Protein AF-A6W8S3-F1 (afdb_monomer)

Foldseek 3Di:
DKKAFCAD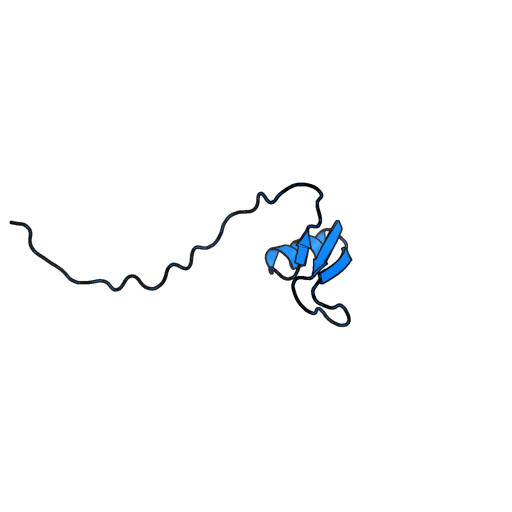DPPDGHRDIDDDDPVVVVVCVVVVGIGDPDPDDDDDDDDPPPPDDDDPDDDDDDD

Solvent-accessible surface area (backbone atoms only — not comparable to full-atom values): 4208 Å² total; per-residue (Å²): 86,50,31,29,24,69,41,70,56,88,92,43,48,53,67,42,71,46,82,41,55,70,70,59,44,51,56,30,46,77,69,64,42,29,43,79,67,62,101,64,83,88,86,80,80,79,77,81,78,82,71,71,83,80,74,81,75,77,83,88,82,90,132

Sequence (63 aa):
MKLKYLRKLGQNKAGDTVDVDDASARYLLDRGLAQAIDDEPADDEPKPTRRRRAAAEGDDQSE

Secondary structure (DSSP, 8-state):
-EEEESS-BTTBPTT-EEE--HHHHHHHHHTTSEEE--SS-----------------------

Nearest PDB structures (foldseek):
  3anw-assembly1_B  TM=9.421E-01  e=8.491E-02  Thermococcus kodakarensis
  8fkw-assembly1_SS  TM=2.365E-01  e=9.645E+00  Homo sapiens

pLDDT: mean 74.33, std 19.64, range [40.06, 93.19]

Structure (mmCIF, N/CA/C/O backbone):
data_AF-A6W8S3-F1
#
_entry.id   AF-A6W8S3-F1
#
loop_
_atom_site.group_PDB
_atom_site.id
_atom_site.type_symbol
_atom_site.label_atom_id
_atom_site.label_alt_id
_atom_site.label_comp_id
_atom_site.label_asym_id
_atom_site.label_entity_id
_atom_site.label_seq_id
_atom_site.pdbx_PDB_ins_code
_atom_site.Cartn_x
_atom_site.Cartn_y
_atom_site.Cartn_z
_atom_site.occupancy
_atom_site.B_iso_or_equiv
_atom_site.auth_seq_id
_atom_site.auth_comp_id
_atom_site.auth_asym_id
_atom_site.auth_atom_id
_atom_site.pdbx_PDB_model_num
ATOM 1 N N . MET A 1 1 ? 4.003 -5.864 -6.545 1.00 84.69 1 MET A N 1
ATOM 2 C CA . MET A 1 1 ? 4.598 -4.716 -5.831 1.00 84.69 1 MET A CA 1
ATOM 3 C C . MET A 1 1 ? 4.776 -5.029 -4.361 1.00 84.69 1 MET A C 1
ATOM 5 O O . MET A 1 1 ? 3.914 -5.672 -3.771 1.00 84.69 1 MET A O 1
ATOM 9 N N . LYS A 1 2 ? 5.862 -4.537 -3.763 1.00 90.19 2 LYS A N 1
ATOM 10 C CA . LYS A 1 2 ? 6.142 -4.718 -2.341 1.00 90.19 2 LYS A CA 1
ATOM 11 C C . LYS A 1 2 ? 5.712 -3.478 -1.564 1.00 90.19 2 LYS A C 1
ATOM 13 O O . LYS A 1 2 ? 6.204 -2.382 -1.820 1.00 90.19 2 LYS A O 1
ATOM 18 N N . LEU A 1 3 ? 4.773 -3.646 -0.637 1.00 91.06 3 LEU A N 1
ATOM 19 C CA . LEU A 1 3 ? 4.207 -2.551 0.151 1.00 91.06 3 LEU A CA 1
ATOM 20 C C . LEU A 1 3 ? 4.422 -2.769 1.646 1.00 91.06 3 LEU A C 1
ATOM 22 O O . LEU A 1 3 ? 4.357 -3.896 2.136 1.00 91.06 3 LEU A O 1
ATOM 26 N N . LYS A 1 4 ? 4.601 -1.669 2.380 1.00 92.44 4 LYS A N 1
ATOM 27 C CA . LYS A 1 4 ? 4.634 -1.636 3.843 1.00 92.44 4 LYS A CA 1
ATOM 28 C C . LYS A 1 4 ? 3.297 -1.154 4.368 1.00 92.44 4 LYS A C 1
ATOM 30 O O . LYS A 1 4 ? 2.875 -0.044 4.049 1.00 92.44 4 LYS A O 1
ATOM 35 N N . TYR A 1 5 ? 2.636 -1.933 5.211 1.00 92.69 5 TYR A N 1
ATOM 36 C CA . TYR A 1 5 ? 1.393 -1.488 5.827 1.00 92.69 5 TYR A CA 1
ATOM 37 C C . TYR A 1 5 ? 1.637 -0.357 6.825 1.00 92.69 5 TYR A C 1
ATOM 39 O O . TYR A 1 5 ? 2.513 -0.441 7.680 1.00 92.69 5 TYR A O 1
ATOM 47 N N . LEU A 1 6 ? 0.835 0.703 6.754 1.00 90.75 6 LEU A N 1
ATOM 48 C CA . LEU A 1 6 ? 0.915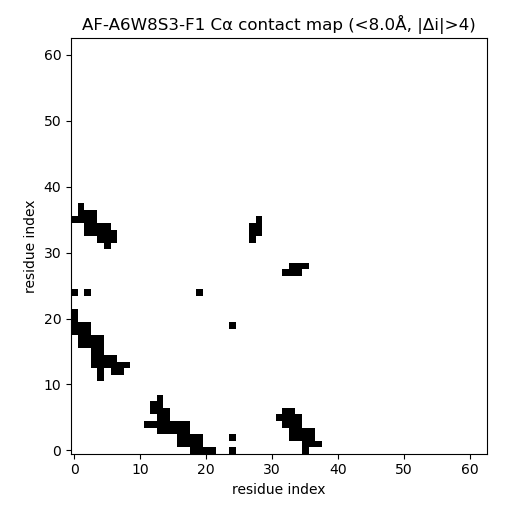 1.842 7.675 1.00 90.75 6 LEU A CA 1
ATOM 49 C C . LEU A 1 6 ? 0.064 1.626 8.935 1.00 90.75 6 LEU A C 1
ATOM 51 O O . LEU A 1 6 ? 0.242 2.303 9.944 1.00 90.75 6 LEU A O 1
ATOM 55 N N . ARG A 1 7 ? -0.853 0.652 8.900 1.00 88.69 7 ARG A N 1
ATOM 56 C CA . ARG A 1 7 ? -1.700 0.248 10.028 1.00 88.69 7 ARG A CA 1
ATOM 57 C C . ARG A 1 7 ? -1.934 -1.261 10.029 1.00 88.69 7 ARG A C 1
ATOM 59 O O . ARG A 1 7 ? -1.649 -1.934 9.047 1.00 88.69 7 ARG A O 1
ATOM 66 N N . LYS A 1 8 ? -2.506 -1.795 11.112 1.00 91.69 8 LYS A N 1
ATOM 67 C CA . LYS A 1 8 ? -2.902 -3.209 11.176 1.00 91.69 8 LYS A CA 1
ATOM 68 C C . LYS A 1 8 ? -3.976 -3.512 10.120 1.00 91.69 8 LYS A C 1
ATOM 70 O O . LYS A 1 8 ? -5.039 -2.888 10.137 1.00 91.69 8 LYS A O 1
ATOM 75 N N . LEU A 1 9 ? -3.712 -4.476 9.240 1.00 87.12 9 LEU A N 1
ATOM 76 C CA . LEU A 1 9 ? -4.640 -4.953 8.212 1.00 87.12 9 LEU A CA 1
ATOM 77 C C . LEU A 1 9 ? -4.808 -6.469 8.343 1.00 87.12 9 LEU A C 1
ATOM 79 O O . LEU A 1 9 ? -3.946 -7.260 7.957 1.00 87.12 9 LEU A O 1
ATOM 83 N N . GLY A 1 10 ? -5.939 -6.869 8.927 1.00 87.88 10 GLY A N 1
ATOM 84 C CA . GLY A 1 10 ? -6.227 -8.266 9.235 1.00 87.88 10 GLY A CA 1
ATOM 85 C C . GLY A 1 10 ? -5.233 -8.835 10.249 1.00 87.88 10 GLY A C 1
ATOM 86 O O . GLY A 1 10 ? -5.123 -8.338 11.375 1.00 87.88 10 GLY A O 1
ATOM 87 N N . GLN A 1 11 ? -4.523 -9.887 9.843 1.00 89.00 11 GLN A N 1
ATOM 88 C CA . GLN A 1 11 ? -3.494 -10.539 10.657 1.00 89.00 11 GLN A CA 1
ATOM 89 C C . GLN A 1 11 ? -2.147 -9.799 10.622 1.00 89.00 11 GLN A C 1
ATOM 91 O O . GLN A 1 11 ? -1.353 -9.955 11.547 1.00 89.00 11 GLN A O 1
ATOM 96 N N . ASN A 1 12 ? -1.921 -8.952 9.613 1.00 88.94 12 ASN A N 1
ATOM 97 C CA . ASN A 1 12 ? -0.673 -8.215 9.435 1.00 88.94 12 ASN A CA 1
ATOM 98 C C . ASN A 1 12 ? -0.665 -6.946 10.291 1.00 88.94 12 ASN A C 1
ATOM 100 O O . ASN A 1 12 ? -1.668 -6.228 10.393 1.00 88.94 12 ASN A O 1
ATOM 104 N N . LYS A 1 13 ? 0.472 -6.665 10.916 1.00 90.75 13 LYS A N 1
ATOM 105 C CA . LYS A 1 13 ? 0.710 -5.491 11.753 1.00 90.75 13 LYS A CA 1
ATOM 106 C C . LYS A 1 13 ? 1.146 -4.295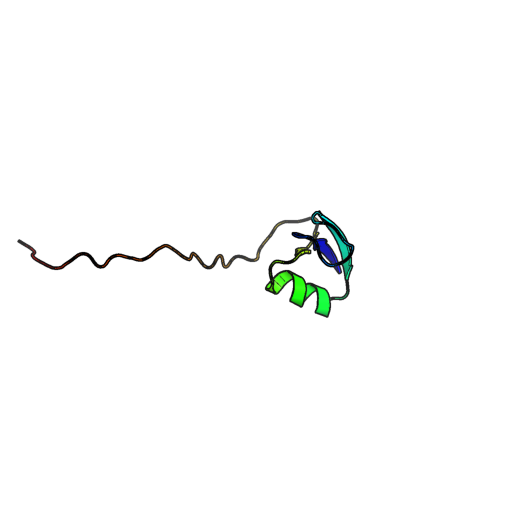 10.907 1.00 90.75 13 LYS A C 1
ATOM 108 O O . LYS A 1 13 ? 1.545 -4.415 9.753 1.00 90.75 13 LYS A O 1
ATOM 113 N N . ALA A 1 14 ? 1.061 -3.113 11.511 1.00 90.12 14 ALA A N 1
ATOM 114 C CA . ALA A 1 14 ? 1.678 -1.926 10.936 1.00 90.12 14 ALA A CA 1
ATOM 115 C C . ALA A 1 14 ? 3.195 -2.141 10.839 1.00 90.12 14 ALA A C 1
ATOM 117 O O . ALA A 1 14 ? 3.817 -2.616 11.787 1.00 90.12 14 ALA A O 1
ATOM 118 N N . GLY A 1 15 ? 3.774 -1.780 9.703 1.00 88.38 15 GLY A N 1
ATOM 119 C CA . GLY A 1 15 ? 5.176 -1.982 9.377 1.00 88.38 15 GLY A CA 1
ATOM 120 C C . GLY A 1 15 ? 5.479 -3.305 8.682 1.00 88.38 15 GLY A C 1
ATOM 121 O O . GLY A 1 15 ? 6.573 -3.428 8.129 1.00 88.38 15 GLY A O 1
ATOM 122 N N . ASP A 1 16 ? 4.529 -4.244 8.653 1.00 93.19 16 ASP A N 1
ATOM 123 C CA . ASP A 1 16 ?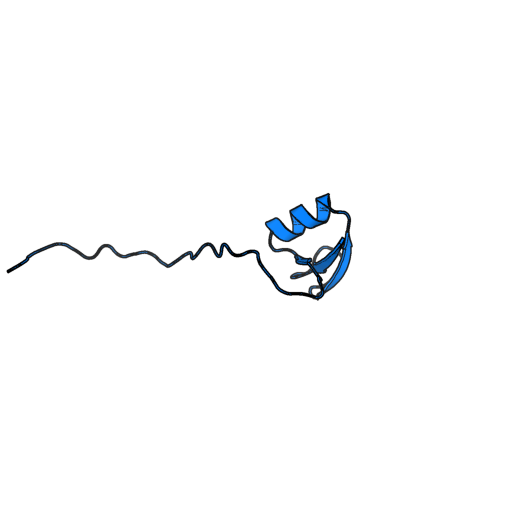 4.695 -5.486 7.907 1.00 93.19 16 ASP A CA 1
ATOM 124 C C . ASP A 1 16 ? 4.781 -5.182 6.419 1.00 93.19 16 ASP A C 1
ATOM 126 O O . ASP A 1 16 ? 4.070 -4.328 5.881 1.00 93.19 16 ASP A O 1
ATOM 130 N N . THR A 1 17 ? 5.688 -5.897 5.769 1.00 92.44 17 THR A N 1
ATOM 131 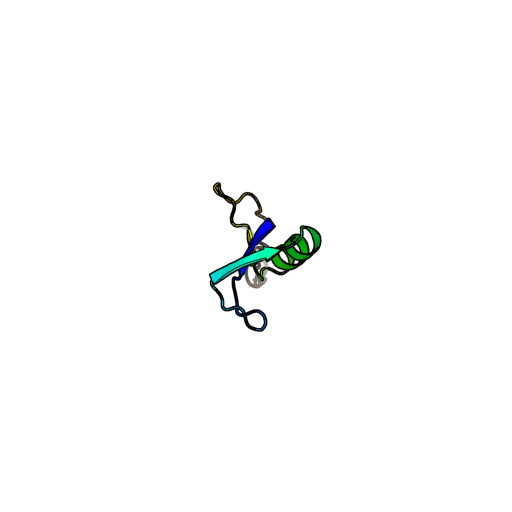C CA . THR A 1 17 ? 5.935 -5.772 4.345 1.00 92.44 17 THR A CA 1
ATOM 132 C C . THR A 1 17 ? 5.385 -6.989 3.634 1.00 92.44 17 THR A C 1
ATOM 134 O O . THR A 1 17 ? 5.696 -8.116 4.016 1.00 92.44 17 THR A O 1
ATOM 137 N N . VAL A 1 18 ? 4.590 -6.760 2.597 1.00 90.00 18 VAL A N 1
ATOM 138 C CA . VAL A 1 18 ? 3.950 -7.820 1.823 1.00 90.00 18 VAL A CA 1
ATOM 139 C C . VAL A 1 18 ? 4.092 -7.565 0.331 1.00 90.00 18 VAL A C 1
ATOM 141 O O . VAL A 1 18 ? 4.117 -6.418 -0.120 1.00 90.00 18 VAL A O 1
ATOM 144 N N . ASP A 1 19 ? 4.143 -8.647 -0.433 1.00 92.62 19 ASP A N 1
ATOM 145 C CA . ASP A 1 19 ? 4.022 -8.607 -1.883 1.00 92.62 19 ASP A CA 1
ATOM 146 C C . ASP A 1 19 ? 2.543 -8.712 -2.268 1.00 92.62 19 ASP A C 1
ATOM 148 O O . ASP A 1 19 ? 1.854 -9.668 -1.912 1.00 92.62 19 ASP A O 1
ATOM 152 N N . VAL A 1 20 ? 2.049 -7.695 -2.970 1.00 89.69 20 VAL A N 1
ATOM 153 C CA . VAL A 1 20 ? 0.669 -7.590 -3.460 1.00 89.69 20 VAL A CA 1
ATOM 154 C C . VAL A 1 20 ? 0.659 -7.344 -4.967 1.00 89.69 20 VAL A C 1
ATOM 156 O O . VAL A 1 20 ? 1.640 -6.861 -5.539 1.00 89.69 20 VAL A O 1
ATOM 159 N N . ASP A 1 21 ? -0.446 -7.671 -5.629 1.00 93.06 21 ASP A N 1
ATOM 160 C CA . ASP A 1 21 ? -0.659 -7.336 -7.037 1.00 93.06 21 ASP A CA 1
ATOM 161 C C . ASP A 1 21 ? -0.864 -5.822 -7.245 1.00 93.06 21 ASP A C 1
ATOM 163 O O . ASP A 1 21 ? -1.155 -5.081 -6.303 1.00 93.06 21 ASP A O 1
ATOM 167 N N . ASP A 1 22 ? -0.732 -5.352 -8.487 1.00 89.06 22 ASP A N 1
ATOM 168 C CA . ASP A 1 22 ? -0.796 -3.920 -8.813 1.00 89.06 22 ASP A CA 1
ATOM 169 C C . ASP A 1 22 ? -2.179 -3.294 -8.566 1.00 89.06 22 ASP A C 1
ATOM 171 O O . ASP A 1 22 ? -2.276 -2.106 -8.248 1.00 89.06 22 ASP A O 1
ATOM 175 N N . ALA A 1 23 ? -3.265 -4.065 -8.692 1.00 92.94 23 ALA A N 1
ATOM 176 C CA . ALA A 1 23 ? -4.612 -3.558 -8.436 1.00 92.94 23 ALA A CA 1
ATOM 177 C C . ALA A 1 23 ? -4.829 -3.343 -6.931 1.00 92.94 23 ALA A C 1
ATOM 179 O O . ALA A 1 23 ? -5.279 -2.272 -6.511 1.00 92.94 23 ALA A O 1
ATOM 180 N N . SER A 1 24 ? -4.428 -4.322 -6.118 1.00 90.75 24 SER A N 1
ATOM 181 C CA . SER A 1 24 ? -4.407 -4.214 -4.660 1.00 90.75 24 SER A CA 1
ATOM 182 C C . SER A 1 24 ? -3.475 -3.099 -4.193 1.00 90.75 24 SER A C 1
ATOM 184 O O . SER A 1 24 ? -3.825 -2.353 -3.277 1.00 90.75 24 SER A O 1
ATOM 186 N N . ALA A 1 25 ? -2.317 -2.936 -4.840 1.00 90.69 25 ALA A N 1
ATOM 187 C CA . ALA A 1 25 ? -1.369 -1.892 -4.490 1.00 90.69 25 ALA A CA 1
ATOM 188 C C . ALA A 1 25 ? -1.971 -0.495 -4.660 1.00 90.69 25 ALA A C 1
ATOM 190 O O . ALA A 1 25 ? -1.947 0.298 -3.720 1.00 90.69 25 ALA A O 1
ATOM 191 N N . ARG A 1 26 ? -2.606 -0.222 -5.807 1.00 91.88 26 ARG A N 1
ATOM 192 C CA . ARG A 1 26 ? -3.299 1.053 -6.059 1.00 91.88 26 ARG A CA 1
ATOM 193 C C . ARG A 1 26 ? -4.367 1.347 -5.015 1.00 91.88 26 ARG A C 1
ATOM 195 O O . ARG A 1 26 ? -4.408 2.450 -4.484 1.00 91.88 26 ARG A O 1
ATOM 202 N N . TYR A 1 27 ? -5.193 0.358 -4.679 1.00 92.19 27 TYR A N 1
ATOM 203 C CA . TYR A 1 27 ? -6.236 0.525 -3.667 1.00 92.19 27 TYR A CA 1
ATOM 204 C C . TYR A 1 27 ? -5.661 0.859 -2.281 1.00 92.19 27 TYR A C 1
ATOM 206 O O . TYR A 1 27 ? -6.189 1.715 -1.568 1.00 92.19 27 TYR A O 1
ATOM 214 N N . LEU A 1 28 ? -4.578 0.186 -1.885 1.00 91.19 28 LEU A N 1
ATOM 215 C CA . LEU A 1 28 ? -3.937 0.396 -0.587 1.00 91.19 28 LEU A CA 1
ATOM 216 C C . LEU A 1 28 ? -3.212 1.745 -0.499 1.00 91.19 28 LEU A C 1
ATOM 218 O O . LEU A 1 28 ? -3.240 2.362 0.568 1.00 91.19 28 LEU A O 1
ATOM 222 N N . LEU A 1 29 ? -2.597 2.199 -1.594 1.00 90.00 29 LEU A N 1
ATOM 223 C CA . LEU A 1 29 ? -1.922 3.495 -1.689 1.00 90.00 29 LEU A CA 1
ATOM 224 C C . LEU A 1 29 ? -2.927 4.655 -1.684 1.00 90.00 29 LEU A C 1
ATOM 226 O O . LEU A 1 29 ? -2.811 5.545 -0.846 1.00 90.00 29 LEU A O 1
ATOM 230 N N . ASP A 1 30 ? -3.966 4.597 -2.523 1.00 91.38 30 ASP A N 1
ATOM 231 C CA . ASP A 1 30 ? -5.016 5.630 -2.619 1.00 91.38 30 ASP A CA 1
ATOM 232 C C . ASP A 1 30 ? -5.732 5.859 -1.277 1.00 91.38 30 ASP A C 1
ATOM 234 O O . ASP A 1 30 ? -6.050 6.976 -0.871 1.00 91.38 30 ASP A O 1
ATOM 238 N N . ARG A 1 31 ? -5.926 4.780 -0.513 1.00 90.81 31 ARG A N 1
ATOM 239 C CA . ARG A 1 31 ? -6.547 4.829 0.816 1.00 90.81 31 ARG A CA 1
ATOM 240 C C . ARG A 1 31 ? -5.578 5.184 1.949 1.00 90.81 31 ARG A C 1
ATOM 242 O O . ARG A 1 31 ? -6.024 5.253 3.098 1.00 90.81 31 ARG A O 1
ATOM 249 N N . GLY A 1 32 ? -4.282 5.353 1.675 1.00 89.00 32 GLY A N 1
ATOM 250 C CA . GLY A 1 32 ? -3.250 5.613 2.687 1.00 89.00 32 GLY A CA 1
ATOM 251 C C . GLY A 1 32 ? -3.085 4.473 3.701 1.00 89.00 32 GLY A C 1
ATOM 252 O O . GLY A 1 32 ? -2.799 4.706 4.876 1.00 89.00 32 GLY A O 1
ATOM 253 N N . LEU A 1 33 ? -3.342 3.232 3.282 1.00 89.88 33 LEU A N 1
ATOM 254 C CA . LEU A 1 33 ? -3.271 2.034 4.127 1.00 89.88 33 LEU A CA 1
ATOM 255 C C . LEU A 1 33 ? -1.887 1.392 4.116 1.00 89.88 33 LEU A C 1
ATOM 257 O O . LEU A 1 33 ? -1.503 0.730 5.084 1.00 89.88 33 LEU A O 1
ATOM 261 N N . ALA A 1 34 ? -1.160 1.579 3.023 1.00 91.38 34 ALA A N 1
ATOM 262 C CA . ALA A 1 34 ? 0.180 1.073 2.814 1.00 91.38 34 ALA A CA 1
ATOM 263 C C . ALA A 1 34 ? 1.032 2.133 2.111 1.00 91.38 34 ALA A C 1
ATOM 265 O O . ALA A 1 34 ? 0.504 3.107 1.581 1.00 91.38 34 ALA A O 1
ATOM 266 N N . GLN A 1 35 ? 2.340 1.925 2.105 1.00 91.44 35 GLN A N 1
ATOM 267 C CA . GLN A 1 35 ? 3.303 2.737 1.378 1.00 91.44 35 GLN A CA 1
ATOM 268 C C . GLN A 1 35 ? 4.132 1.832 0.471 1.00 91.44 35 GLN A C 1
ATOM 270 O O . GLN A 1 35 ? 4.512 0.731 0.880 1.00 91.44 35 GLN A O 1
ATOM 275 N N . ALA A 1 36 ? 4.387 2.289 -0.754 1.00 90.06 36 ALA A N 1
ATOM 276 C CA . ALA A 1 36 ? 5.292 1.610 -1.666 1.00 90.06 36 ALA A CA 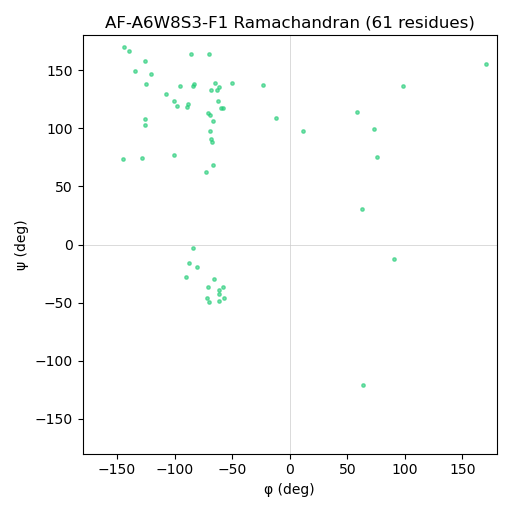1
ATOM 277 C C . ALA A 1 36 ? 6.696 1.595 -1.074 1.00 90.06 36 ALA A C 1
ATOM 279 O O . ALA A 1 36 ? 7.165 2.601 -0.544 1.00 90.06 36 ALA A O 1
ATOM 280 N N . ILE A 1 37 ? 7.322 0.423 -1.107 1.00 84.88 37 ILE A N 1
ATOM 281 C CA . ILE A 1 37 ? 8.712 0.260 -0.704 1.00 84.88 37 ILE A CA 1
ATOM 282 C C . ILE A 1 37 ? 9.518 0.213 -1.995 1.00 84.88 37 ILE A C 1
ATOM 284 O O . ILE A 1 37 ? 9.875 -0.863 -2.466 1.00 84.88 37 ILE A O 1
ATOM 288 N N . ASP A 1 38 ? 9.713 1.382 -2.590 1.00 72.25 38 ASP A N 1
ATOM 289 C CA . ASP A 1 38 ? 10.705 1.587 -3.640 1.00 72.25 38 ASP A CA 1
ATOM 290 C C . ASP A 1 38 ? 11.981 2.139 -2.993 1.00 72.25 38 ASP A C 1
ATOM 292 O O . ASP A 1 38 ? 11.923 3.014 -2.124 1.00 72.25 38 ASP A O 1
ATOM 296 N N . ASP A 1 39 ? 13.135 1.614 -3.402 1.00 56.69 39 ASP A N 1
ATOM 297 C CA . ASP A 1 39 ? 14.452 2.195 -3.120 1.00 56.69 39 ASP A CA 1
ATOM 298 C C . ASP A 1 39 ? 14.645 3.461 -3.990 1.00 56.69 39 ASP A C 1
ATOM 300 O O . ASP A 1 39 ? 15.484 3.455 -4.875 1.00 56.69 39 ASP A O 1
ATOM 304 N N . GLU A 1 40 ? 13.821 4.507 -3.816 1.00 51.53 40 GLU A N 1
ATOM 305 C CA . GLU A 1 40 ? 14.086 5.939 -4.119 1.00 51.53 40 GLU A CA 1
ATOM 306 C C . GLU A 1 40 ? 12.802 6.797 -4.000 1.00 51.53 40 GLU A C 1
ATOM 308 O O . GLU A 1 40 ? 11.690 6.264 -4.014 1.00 51.53 40 GLU A O 1
ATOM 313 N N . PRO A 1 41 ? 12.918 8.118 -3.738 1.00 48.81 41 PRO A N 1
ATOM 314 C CA . PRO A 1 41 ? 11.958 8.830 -2.908 1.00 48.81 41 PRO A CA 1
ATOM 315 C C . PRO A 1 41 ? 10.712 9.307 -3.659 1.00 48.81 41 PRO A C 1
ATOM 317 O O . PRO A 1 41 ? 10.786 9.902 -4.725 1.00 48.81 41 PRO A O 1
ATOM 320 N N . ALA A 1 42 ? 9.578 9.101 -2.989 1.00 59.12 42 ALA A N 1
ATOM 321 C CA . ALA A 1 42 ? 8.399 9.963 -2.917 1.00 59.12 42 ALA A CA 1
ATOM 322 C C . ALA A 1 42 ? 8.325 11.145 -3.906 1.00 59.12 42 ALA A C 1
ATOM 324 O O . ALA A 1 42 ? 8.769 12.247 -3.587 1.00 59.12 42 ALA A O 1
ATOM 325 N N . ASP A 1 43 ? 7.606 10.944 -5.008 1.00 45.16 43 ASP A N 1
ATOM 326 C CA . ASP A 1 43 ? 6.985 12.034 -5.762 1.00 45.16 43 ASP A CA 1
ATOM 327 C C . ASP A 1 43 ? 5.501 11.705 -5.981 1.00 45.16 43 ASP A C 1
ATOM 329 O O . ASP A 1 43 ? 5.068 11.255 -7.034 1.00 45.16 43 ASP A O 1
ATOM 333 N N . ASP A 1 44 ? 4.728 11.838 -4.904 1.00 45.31 44 ASP A N 1
ATOM 334 C CA . ASP A 1 44 ? 3.270 11.935 -4.979 1.00 45.31 44 ASP A CA 1
ATOM 335 C C . ASP A 1 44 ? 2.813 12.902 -3.877 1.00 45.31 44 ASP A C 1
ATOM 337 O O . ASP A 1 44 ? 2.332 12.535 -2.800 1.00 45.31 44 ASP A O 1
ATOM 341 N N . GLU A 1 45 ? 3.063 14.192 -4.114 1.00 57.41 45 GLU A N 1
ATOM 342 C CA . GLU A 1 45 ? 2.281 15.255 -3.494 1.00 57.41 45 GLU A CA 1
ATOM 343 C C . GLU A 1 45 ? 1.094 15.532 -4.431 1.00 57.41 45 GLU A C 1
ATOM 345 O O . GLU A 1 45 ? 1.260 15.969 -5.567 1.00 57.41 45 GLU A O 1
ATOM 350 N N . PRO A 1 46 ? -0.133 15.326 -3.940 1.00 49.53 46 PRO A N 1
ATOM 351 C CA . PRO A 1 46 ? -0.787 16.513 -3.432 1.00 49.53 46 PRO A CA 1
ATOM 352 C C . PRO A 1 46 ? -1.227 16.261 -1.998 1.00 49.53 46 PRO A C 1
ATOM 354 O O . PRO A 1 46 ? -2.207 15.569 -1.735 1.00 49.53 46 PRO A O 1
ATOM 357 N N . LYS A 1 47 ? -0.547 16.886 -1.032 1.00 55.84 47 LYS A N 1
ATOM 358 C CA . LYS A 1 47 ? -1.144 17.101 0.287 1.00 55.84 47 LYS A CA 1
ATOM 359 C C . LYS A 1 47 ? -2.432 17.900 0.062 1.00 55.84 47 LYS A C 1
ATOM 361 O O . LYS A 1 47 ? -2.335 19.059 -0.351 1.00 55.84 47 LYS A O 1
ATOM 366 N N . PRO A 1 48 ? -3.635 17.389 0.388 1.00 48.41 48 PRO A N 1
ATOM 367 C CA . PRO A 1 48 ? -4.763 18.278 0.567 1.00 48.41 48 PRO A CA 1
ATOM 368 C C . PRO A 1 48 ? -4.461 19.047 1.850 1.00 48.41 48 PRO A C 1
ATOM 370 O O . PRO A 1 48 ? -4.643 18.544 2.962 1.00 48.41 48 PRO A O 1
ATOM 373 N N . THR A 1 49 ? -3.931 20.263 1.720 1.00 58.59 49 THR A N 1
ATOM 374 C CA . THR A 1 49 ? -3.808 21.158 2.866 1.00 58.59 49 THR A CA 1
ATOM 375 C C . THR A 1 49 ? -5.221 21.549 3.286 1.00 58.59 49 THR A C 1
ATOM 377 O O . THR A 1 49 ? -5.793 22.550 2.871 1.00 58.59 49 THR A O 1
ATOM 380 N N . ARG A 1 50 ? -5.815 20.729 4.155 1.00 55.44 50 ARG A N 1
ATOM 381 C CA . ARG A 1 50 ? -6.962 21.091 4.982 1.00 55.44 50 ARG A CA 1
ATOM 382 C C . ARG A 1 50 ? -6.491 22.165 5.968 1.00 55.44 50 ARG A C 1
ATOM 384 O O . ARG A 1 50 ? -6.355 21.912 7.164 1.00 55.44 50 ARG A O 1
ATOM 391 N N . ARG A 1 51 ? -6.181 23.370 5.472 1.00 54.22 51 ARG A N 1
ATOM 392 C CA . ARG A 1 51 ? -5.977 24.551 6.311 1.00 54.22 51 ARG A CA 1
ATOM 393 C C . ARG A 1 51 ? -7.345 24.959 6.849 1.00 54.22 51 ARG A C 1
ATOM 395 O O . ARG A 1 51 ? -8.269 25.282 6.115 1.00 54.22 51 ARG A O 1
ATOM 402 N N . ARG A 1 52 ? -7.439 24.805 8.168 1.00 58.41 52 ARG A N 1
ATOM 403 C CA . ARG A 1 52 ? -8.448 25.284 9.119 1.00 58.41 52 ARG A CA 1
ATOM 404 C C . ARG A 1 52 ? -9.223 26.510 8.613 1.00 58.41 52 ARG A C 1
ATOM 406 O O . ARG A 1 52 ? -8.607 27.436 8.101 1.00 58.41 52 ARG A O 1
ATOM 413 N N . ARG A 1 53 ? -10.547 26.488 8.839 1.00 56.12 53 ARG A N 1
ATOM 414 C CA . ARG A 1 53 ? -11.508 27.610 8.784 1.00 56.12 53 ARG A CA 1
ATOM 415 C C . ARG A 1 53 ? -10.815 28.977 8.704 1.00 56.12 53 ARG A C 1
ATOM 417 O O . ARG A 1 53 ? -10.276 29.432 9.710 1.00 56.12 53 ARG A O 1
ATOM 424 N N . ALA A 1 54 ? -10.883 29.631 7.548 1.00 50.03 54 ALA A N 1
ATOM 425 C CA . ALA A 1 54 ? -10.815 31.08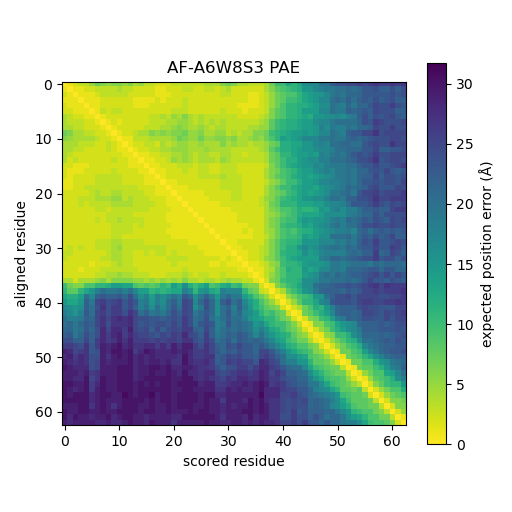1 7.526 1.00 50.03 54 ALA A CA 1
ATOM 426 C C . ALA A 1 54 ? -12.088 31.571 8.226 1.00 50.03 54 ALA A C 1
ATOM 428 O O . ALA A 1 54 ? -13.194 31.395 7.715 1.00 50.03 54 ALA A O 1
ATOM 429 N N . ALA A 1 55 ? -11.934 32.068 9.451 1.00 48.38 55 ALA A N 1
ATOM 430 C CA . ALA A 1 55 ? -12.893 33.011 9.988 1.00 48.38 55 ALA A CA 1
ATOM 431 C C . ALA A 1 55 ? -12.866 34.208 9.034 1.00 48.38 55 ALA A C 1
ATOM 433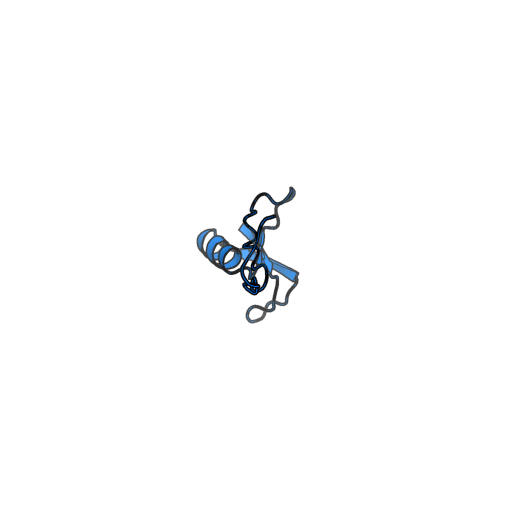 O O . ALA A 1 55 ? -11.815 34.811 8.834 1.00 48.38 55 ALA A O 1
ATOM 434 N N . ALA A 1 56 ? -13.994 34.476 8.386 1.00 47.62 56 ALA A N 1
ATOM 435 C CA . ALA A 1 56 ? -14.237 35.775 7.798 1.00 47.62 56 ALA A CA 1
ATOM 436 C C . ALA A 1 56 ? -14.405 36.756 8.970 1.00 47.62 56 ALA A C 1
ATOM 438 O O . ALA A 1 56 ? -15.494 36.884 9.520 1.00 47.62 56 ALA A O 1
ATOM 439 N N . GLU A 1 57 ? -13.306 37.361 9.415 1.00 47.69 57 GLU A N 1
ATOM 440 C CA . GLU A 1 57 ? -13.344 38.759 9.855 1.00 47.69 57 GLU A CA 1
ATOM 441 C C . GLU A 1 57 ? -13.575 39.548 8.553 1.00 47.69 57 GLU A C 1
ATOM 443 O O . GLU A 1 57 ? -12.838 39.373 7.584 1.00 47.69 57 GLU A O 1
ATOM 448 N N . GLY A 1 58 ? -14.740 40.168 8.364 1.00 40.06 58 GLY A N 1
ATOM 449 C CA . GLY A 1 58 ? -15.067 41.426 9.032 1.00 40.06 58 GLY A CA 1
ATOM 450 C C . GLY A 1 58 ? -14.280 42.515 8.302 1.00 40.06 58 GLY A C 1
ATOM 451 O O . GLY A 1 58 ? -13.115 42.712 8.606 1.00 40.06 58 GLY A O 1
ATOM 452 N N . ASP A 1 59 ? -14.722 42.905 7.109 1.00 42.69 59 ASP A N 1
ATOM 453 C CA . ASP A 1 59 ? -15.418 44.182 6.882 1.00 42.69 59 ASP A CA 1
ATOM 454 C C . ASP A 1 59 ? -14.578 45.415 7.287 1.00 42.69 59 ASP A C 1
ATOM 456 O O . ASP A 1 59 ? -14.339 45.668 8.463 1.00 42.69 59 ASP A O 1
ATOM 460 N N . ASP A 1 60 ? -14.232 46.188 6.254 1.00 47.47 60 ASP A N 1
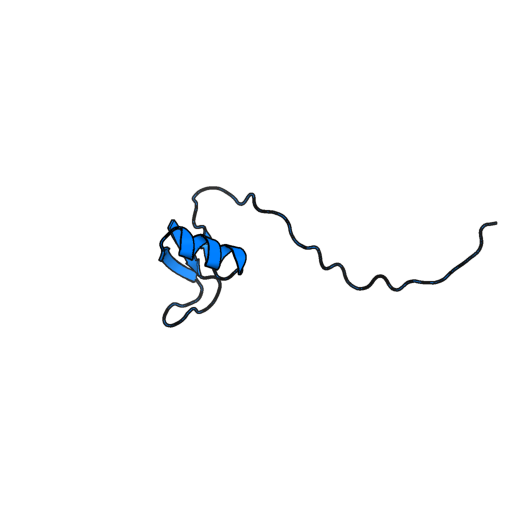ATOM 461 C CA . ASP A 1 60 ? -14.394 47.646 6.192 1.00 47.47 60 ASP A CA 1
ATOM 462 C C . ASP A 1 60 ? -13.229 48.623 6.497 1.00 47.47 60 ASP A C 1
ATOM 464 O O . ASP A 1 60 ? -12.500 48.532 7.480 1.00 47.47 60 ASP A O 1
ATOM 468 N N . GLN A 1 61 ? -13.190 49.627 5.609 1.00 45.25 61 GLN A N 1
ATOM 469 C CA . GLN A 1 61 ? -12.526 50.943 5.605 1.00 45.25 61 GLN A CA 1
ATOM 470 C C . GLN A 1 61 ? -11.003 51.061 5.405 1.00 45.25 61 GLN A C 1
ATOM 472 O O . GLN A 1 61 ? -10.175 51.016 6.312 1.00 45.25 61 GLN A O 1
ATOM 477 N N . SER A 1 62 ? -10.693 51.372 4.149 1.00 46.41 62 SER A N 1
ATOM 478 C CA . SER A 1 62 ? -9.731 52.375 3.690 1.00 46.41 62 SER A CA 1
ATOM 479 C C . SER A 1 62 ? -9.904 53.762 4.329 1.00 46.41 62 SER A C 1
ATOM 481 O O . SER A 1 62 ? -11.022 54.267 4.343 1.00 46.41 62 SER A O 1
ATOM 483 N N . GLU A 1 63 ? -8.788 54.408 4.683 1.00 51.38 63 GLU A N 1
ATOM 484 C CA . GLU A 1 63 ? -8.528 55.853 4.509 1.00 51.38 63 GLU A CA 1
ATOM 485 C C . GLU A 1 63 ? -7.017 56.111 4.398 1.00 51.38 63 GLU A C 1
ATOM 487 O O . GLU A 1 63 ? -6.246 55.484 5.163 1.00 51.38 63 GLU A O 1
#

Radius of gyration: 19.74 Å; Cα contacts (8 Å, |Δi|>4): 62; chains: 1; bounding box: 30×66×21 Å

Mean predicted aligned error: 13.57 Å

InterPro domains:
  IPR055726 Protein of unknown function DUF7302 [PF23976] (14-56)

Organism: Kineococcus radiotolerans (strain ATCC BAA-149 / DSM 14245 / SRS30216) (NCBI:txid266940)